Protein AF-A0A484RUU7-F1 (afdb_monomer_lite)

Sequence (89 aa):
MLLGAEVDPARRLNPEQMAAWKRLGARFVALRAVGQHARSDSDLIDIDGKMIAWLERNGVDVVAVRPDKIVMAASGNLSVPALASGVAP

Organism: NCBI:txid1297885

Radius of gyration: 17.22 Å; chains: 1; bounding box: 34×58×31 Å

Structure (mmCIF, N/CA/C/O backbone):
data_AF-A0A484RUU7-F1
#
_entry.id   AF-A0A484RUU7-F1
#
loop_
_atom_site.group_PDB
_atom_site.id
_atom_site.type_symbol
_atom_site.label_atom_id
_atom_site.label_alt_id
_atom_site.label_comp_id
_atom_site.label_asym_id
_atom_site.label_entity_id
_atom_site.label_seq_id
_atom_site.pdbx_PDB_ins_code
_atom_site.Cartn_x
_atom_site.Cartn_y
_atom_site.Cartn_z
_atom_site.occupancy
_atom_site.B_iso_or_equiv
_atom_site.auth_seq_id
_atom_site.auth_comp_id
_atom_site.auth_asym_id
_atom_site.auth_atom_id
_atom_site.pdbx_PDB_model_num
ATOM 1 N N . MET A 1 1 ? 8.690 -4.865 1.730 1.00 87.62 1 MET A N 1
ATOM 2 C CA . MET A 1 1 ? 7.751 -4.147 0.841 1.00 87.62 1 MET A CA 1
ATOM 3 C C . MET A 1 1 ? 7.506 -2.752 1.389 1.00 87.62 1 MET A C 1
ATOM 5 O O . MET A 1 1 ? 7.682 -2.561 2.585 1.00 87.62 1 MET A O 1
ATOM 9 N N . LEU A 1 2 ? 7.112 -1.809 0.538 1.00 90.56 2 LEU A N 1
ATOM 10 C CA . LEU A 1 2 ? 6.611 -0.494 0.932 1.00 90.56 2 LEU A CA 1
ATOM 11 C C . LEU A 1 2 ? 5.101 -0.449 0.705 1.00 90.56 2 LEU A C 1
ATOM 13 O O . LEU A 1 2 ? 4.644 -0.831 -0.374 1.00 90.56 2 LEU A O 1
ATOM 17 N N . LEU A 1 3 ? 4.361 0.011 1.711 1.00 92.94 3 LEU A N 1
ATOM 18 C CA . LEU A 1 3 ? 2.921 0.246 1.656 1.00 92.94 3 LEU A CA 1
ATOM 19 C C . LEU A 1 3 ? 2.658 1.748 1.707 1.00 92.94 3 LEU A C 1
ATOM 21 O O . LEU A 1 3 ? 3.240 2.417 2.557 1.00 92.94 3 LEU A O 1
ATOM 25 N N . GLY A 1 4 ? 1.797 2.264 0.832 1.00 92.88 4 GLY A N 1
ATOM 26 C CA . GLY A 1 4 ? 1.424 3.680 0.797 1.00 92.88 4 GLY A CA 1
ATOM 27 C C . GLY A 1 4 ? -0.068 3.878 1.028 1.00 92.88 4 GLY A C 1
ATOM 28 O O . GLY A 1 4 ? -0.865 3.233 0.357 1.00 92.88 4 GLY A O 1
ATOM 29 N N . ALA A 1 5 ? -0.460 4.757 1.949 1.00 94.00 5 ALA A N 1
ATOM 30 C CA . ALA A 1 5 ? -1.864 5.118 2.160 1.00 94.00 5 ALA A CA 1
ATOM 31 C C . ALA A 1 5 ? -2.349 6.009 1.013 1.00 94.00 5 ALA A C 1
ATOM 33 O O . ALA A 1 5 ? -1.913 7.150 0.885 1.00 94.00 5 ALA A O 1
ATOM 34 N N . GLU A 1 6 ? -3.209 5.475 0.143 1.00 93.19 6 GLU A N 1
ATOM 35 C CA . GLU A 1 6 ? -3.767 6.167 -1.027 1.00 93.19 6 GLU A CA 1
ATOM 36 C C . GLU A 1 6 ? -2.737 6.726 -2.034 1.00 93.19 6 GLU A C 1
ATOM 38 O O . GLU A 1 6 ? -3.093 7.333 -3.052 1.00 93.19 6 GLU A O 1
ATOM 43 N N . VAL A 1 7 ? -1.454 6.439 -1.832 1.00 91.25 7 VAL A N 1
ATOM 44 C CA . VAL A 1 7 ? -0.330 6.903 -2.641 1.00 91.25 7 VAL A CA 1
ATOM 45 C C . VAL A 1 7 ? 0.486 5.713 -3.130 1.00 91.25 7 VAL A C 1
ATOM 47 O O . VAL A 1 7 ? 0.656 4.726 -2.422 1.00 91.25 7 VAL A O 1
ATOM 50 N N . ASP A 1 8 ? 1.005 5.812 -4.353 1.00 92.50 8 ASP A N 1
ATOM 51 C CA . ASP A 1 8 ? 2.027 4.885 -4.839 1.00 92.50 8 ASP A CA 1
ATOM 52 C C . ASP A 1 8 ? 3.363 5.184 -4.126 1.00 92.50 8 ASP A C 1
ATOM 54 O O . ASP A 1 8 ? 3.922 6.271 -4.337 1.00 92.50 8 ASP A O 1
ATOM 58 N N . PRO A 1 9 ? 3.910 4.251 -3.317 1.00 90.19 9 PRO A N 1
ATOM 59 C CA . PRO A 1 9 ? 5.161 4.463 -2.589 1.00 90.19 9 PRO A CA 1
ATOM 60 C C . PRO A 1 9 ? 6.341 4.824 -3.489 1.00 90.19 9 PRO A C 1
ATOM 62 O O . PRO A 1 9 ? 7.239 5.550 -3.064 1.00 90.19 9 PRO A O 1
ATOM 65 N N . ALA A 1 10 ? 6.345 4.351 -4.740 1.00 89.62 10 ALA A N 1
ATOM 66 C CA . ALA A 1 10 ? 7.413 4.627 -5.692 1.00 89.62 10 ALA A CA 1
ATOM 67 C C . ALA A 1 10 ? 7.580 6.128 -5.965 1.00 89.62 10 ALA A C 1
ATOM 69 O O . ALA A 1 10 ? 8.694 6.587 -6.211 1.00 89.62 10 ALA A O 1
ATOM 70 N N . ARG A 1 11 ? 6.494 6.906 -5.863 1.00 89.56 11 ARG A N 1
ATOM 71 C CA . ARG A 1 11 ? 6.486 8.359 -6.100 1.00 89.56 11 ARG A CA 1
ATOM 72 C C . ARG A 1 11 ? 7.119 9.172 -4.970 1.00 89.56 11 ARG A C 1
ATOM 74 O O . ARG A 1 11 ? 7.312 10.373 -5.131 1.00 89.56 11 ARG A O 1
ATOM 81 N N . ARG A 1 12 ? 7.422 8.546 -3.829 1.00 85.75 12 ARG A N 1
ATOM 82 C CA . ARG A 1 12 ? 8.103 9.183 -2.687 1.00 85.75 12 ARG A CA 1
ATOM 83 C C . ARG A 1 12 ? 9.609 8.962 -2.679 1.00 85.75 12 ARG A C 1
ATOM 85 O O . ARG A 1 12 ? 10.297 9.512 -1.826 1.00 85.75 12 ARG A O 1
ATOM 92 N N . LEU A 1 13 ? 10.116 8.158 -3.608 1.00 84.31 13 LEU A N 1
ATOM 93 C CA . LEU A 1 13 ? 11.519 7.791 -3.664 1.00 84.31 13 LEU A CA 1
ATOM 94 C C . LEU A 1 13 ? 12.235 8.592 -4.742 1.00 84.31 13 LEU A C 1
ATOM 96 O O . LEU A 1 13 ? 11.757 8.719 -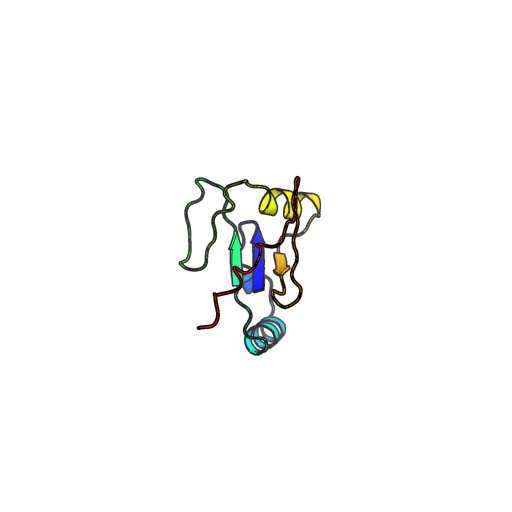5.869 1.00 84.31 13 LEU A O 1
ATOM 100 N N . ASN A 1 14 ? 13.429 9.067 -4.415 1.00 86.56 14 ASN A N 1
ATOM 101 C CA . ASN A 1 14 ? 14.375 9.504 -5.429 1.00 86.56 14 ASN A CA 1
ATOM 102 C C . ASN A 1 14 ? 14.974 8.279 -6.174 1.00 86.56 14 ASN A C 1
ATOM 104 O O . ASN A 1 14 ? 14.803 7.132 -5.736 1.00 86.56 14 ASN A O 1
ATOM 108 N N . PRO A 1 15 ? 15.685 8.481 -7.300 1.00 88.62 15 PRO A N 1
ATOM 109 C CA . PRO A 1 15 ? 16.218 7.376 -8.101 1.00 88.62 15 PRO A CA 1
ATOM 110 C C . PRO A 1 15 ? 17.170 6.435 -7.347 1.00 88.62 15 PRO A C 1
ATOM 112 O O . PRO A 1 15 ? 17.126 5.221 -7.554 1.00 88.62 15 PRO A O 1
ATOM 115 N N . GLU A 1 16 ? 18.003 6.965 -6.451 1.00 77.62 16 GLU A N 1
ATOM 116 C CA . GLU A 1 16 ? 18.950 6.172 -5.661 1.00 77.62 16 GLU A CA 1
ATOM 117 C C . GLU A 1 16 ? 18.220 5.278 -4.649 1.00 77.62 16 GLU A C 1
ATOM 119 O O . GLU A 1 16 ? 18.467 4.072 -4.572 1.00 77.62 16 GLU A O 1
ATOM 124 N N . GLN A 1 17 ? 17.255 5.848 -3.925 1.00 82.38 17 GLN A N 1
ATOM 125 C CA . GLN A 1 17 ? 16.403 5.125 -2.984 1.00 82.38 17 GLN A CA 1
ATOM 126 C C . GLN A 1 17 ? 15.605 4.032 -3.699 1.00 82.38 17 GLN A C 1
ATOM 128 O O . GLN A 1 17 ? 15.537 2.898 -3.224 1.00 82.38 17 GLN A O 1
ATOM 133 N N . MET A 1 18 ? 15.042 4.344 -4.868 1.00 87.50 18 MET A N 1
ATOM 134 C CA . MET A 1 18 ? 14.343 3.376 -5.709 1.00 87.50 18 MET A CA 1
ATOM 135 C C . MET A 1 18 ? 15.258 2.207 -6.095 1.00 87.50 18 MET A C 1
ATOM 137 O O . MET A 1 18 ?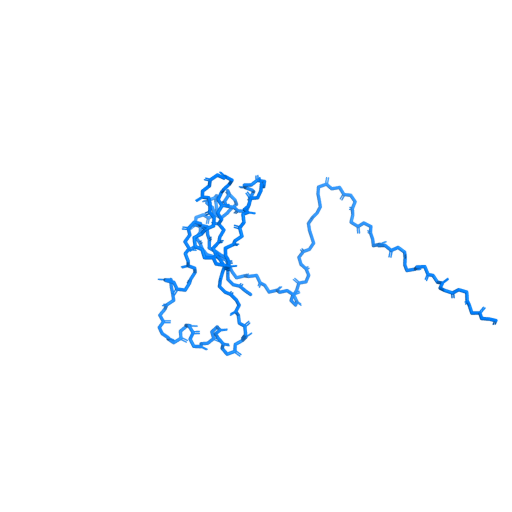 14.871 1.046 -5.953 1.00 87.50 18 MET A O 1
ATOM 141 N N . ALA A 1 19 ? 16.482 2.490 -6.547 1.00 81.75 19 ALA A N 1
ATOM 142 C CA . ALA A 1 19 ? 17.453 1.461 -6.904 1.00 81.75 19 ALA A CA 1
ATOM 143 C C . ALA A 1 19 ? 17.845 0.591 -5.697 1.00 81.75 19 ALA A C 1
ATOM 145 O O . ALA A 1 19 ? 17.941 -0.632 -5.825 1.00 81.75 19 ALA A O 1
ATOM 146 N N . ALA A 1 20 ? 18.028 1.193 -4.519 1.00 79.31 20 ALA A N 1
ATOM 147 C CA . ALA A 1 20 ? 18.312 0.468 -3.284 1.00 79.31 20 ALA A CA 1
ATOM 148 C C . ALA A 1 20 ? 17.161 -0.474 -2.893 1.00 79.31 20 ALA A C 1
ATOM 150 O O . ALA A 1 20 ? 17.395 -1.658 -2.649 1.00 79.31 20 ALA A O 1
ATOM 151 N N . TRP A 1 21 ? 15.915 0.006 -2.914 1.00 83.75 21 TRP A N 1
ATOM 152 C CA . TRP A 1 21 ? 14.738 -0.815 -2.614 1.00 83.75 21 TRP A CA 1
ATOM 153 C C . TRP A 1 21 ? 14.526 -1.939 -3.631 1.00 83.75 21 TRP A C 1
ATOM 155 O O . TRP A 1 21 ? 14.238 -3.071 -3.239 1.00 83.75 21 TRP A O 1
ATOM 165 N N . LYS A 1 22 ? 14.731 -1.670 -4.926 1.00 87.88 22 LYS A N 1
ATOM 166 C CA . LYS A 1 22 ? 14.672 -2.701 -5.973 1.00 87.88 22 LYS A CA 1
ATOM 167 C C . LYS A 1 22 ? 15.727 -3.789 -5.773 1.00 87.88 22 LYS A C 1
ATOM 169 O O . LYS A 1 22 ? 15.411 -4.962 -5.941 1.00 87.88 22 LYS A O 1
ATOM 174 N N . ARG A 1 23 ? 16.947 -3.432 -5.356 1.00 84.62 23 ARG A N 1
ATOM 175 C CA . ARG A 1 23 ? 18.023 -4.399 -5.061 1.00 84.62 23 ARG A CA 1
ATOM 176 C C . ARG A 1 23 ? 17.665 -5.347 -3.915 1.00 84.62 23 ARG A C 1
ATOM 178 O O . ARG A 1 23 ? 18.082 -6.497 -3.925 1.00 84.62 23 ARG A O 1
ATOM 185 N N . LEU A 1 24 ? 16.870 -4.872 -2.956 1.00 84.06 24 LEU A N 1
ATOM 186 C CA . LEU A 1 24 ? 16.327 -5.680 -1.860 1.00 84.06 24 LEU A CA 1
ATOM 187 C C . LEU A 1 24 ? 15.103 -6.520 -2.275 1.00 84.06 24 LEU A C 1
ATOM 189 O O . LEU A 1 24 ? 14.495 -7.164 -1.423 1.00 84.06 24 LEU A O 1
ATOM 193 N N . GLY A 1 25 ? 14.693 -6.486 -3.548 1.00 86.19 25 GLY A N 1
ATOM 194 C CA . GLY A 1 25 ? 13.496 -7.179 -4.027 1.00 86.19 25 GLY A CA 1
ATOM 195 C C . GLY A 1 25 ? 12.196 -6.603 -3.459 1.00 86.19 25 GLY A C 1
ATOM 196 O O . GLY A 1 25 ? 11.205 -7.321 -3.311 1.00 86.19 25 GLY A O 1
ATOM 197 N N . ALA A 1 26 ? 12.183 -5.320 -3.083 1.00 87.00 26 ALA A N 1
ATOM 198 C CA . ALA A 1 26 ? 11.006 -4.711 -2.486 1.00 87.00 26 ALA A CA 1
ATOM 199 C C . ALA A 1 26 ? 9.852 -4.593 -3.490 1.00 87.00 26 ALA A C 1
ATOM 201 O O . ALA A 1 26 ? 10.022 -4.165 -4.629 1.00 87.00 26 ALA A O 1
ATOM 202 N N . ARG A 1 27 ? 8.650 -4.923 -3.015 1.00 90.62 27 ARG A N 1
ATOM 203 C CA . ARG A 1 27 ? 7.386 -4.580 -3.675 1.00 90.62 27 ARG A CA 1
ATOM 204 C C . ARG A 1 27 ? 6.916 -3.203 -3.212 1.00 90.62 27 ARG A C 1
ATOM 206 O O . ARG A 1 27 ? 7.121 -2.872 -2.042 1.00 90.62 27 ARG A O 1
ATOM 213 N N . PHE A 1 28 ? 6.266 -2.462 -4.101 1.00 91.38 28 PHE A N 1
ATOM 214 C CA . PHE A 1 28 ? 5.659 -1.154 -3.846 1.00 91.38 28 PHE A CA 1
ATOM 215 C C . PHE 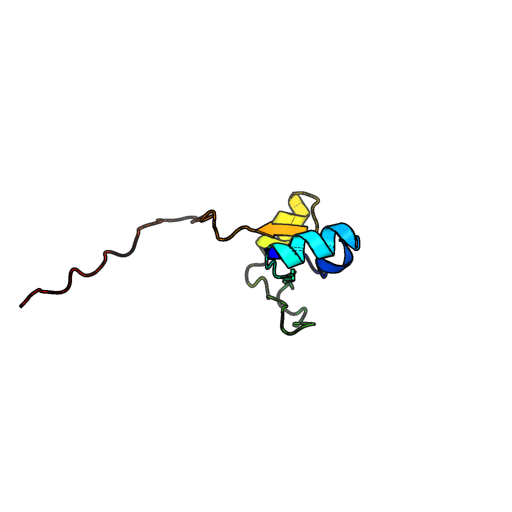A 1 28 ? 4.155 -1.305 -4.047 1.00 91.38 28 PHE A C 1
ATOM 217 O O . PHE A 1 28 ? 3.725 -1.711 -5.121 1.00 91.38 28 PHE A O 1
ATOM 224 N N . VAL A 1 29 ? 3.380 -1.072 -2.995 1.00 94.00 29 VAL A N 1
ATOM 225 C CA . VAL A 1 29 ? 1.950 -1.387 -2.955 1.00 94.00 29 VAL A CA 1
ATOM 226 C C . VAL A 1 29 ? 1.202 -0.177 -2.417 1.00 94.00 29 VAL A C 1
ATOM 228 O O . VAL A 1 29 ? 1.532 0.323 -1.341 1.00 94.00 29 VAL A O 1
ATOM 231 N N . ALA A 1 30 ? 0.193 0.289 -3.148 1.00 95.88 30 ALA A N 1
ATOM 232 C CA . ALA A 1 30 ? -0.730 1.287 -2.631 1.00 95.88 30 ALA A CA 1
ATOM 233 C C . ALA A 1 30 ? -1.889 0.591 -1.907 1.00 95.88 30 ALA A C 1
ATOM 235 O O . ALA A 1 30 ? -2.485 -0.354 -2.424 1.00 95.88 30 ALA A O 1
ATOM 236 N N . LEU A 1 31 ? -2.198 1.074 -0.709 1.00 94.88 31 LEU A N 1
ATOM 237 C CA . LEU A 1 31 ? -3.403 0.737 0.030 1.00 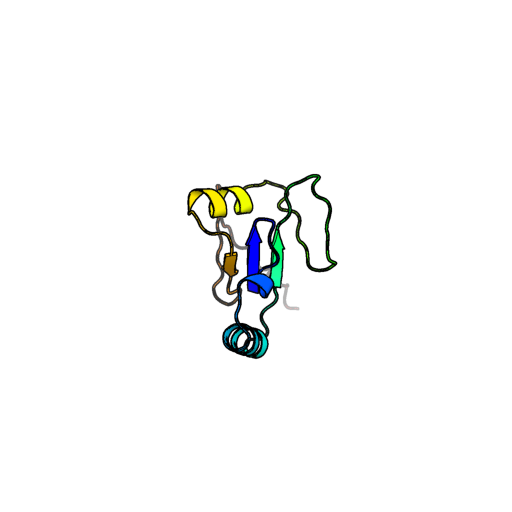94.88 31 LEU A CA 1
ATOM 238 C C . LEU A 1 31 ? -4.535 1.647 -0.433 1.00 94.88 31 LEU A C 1
ATOM 240 O O . LEU A 1 31 ? -4.355 2.862 -0.553 1.00 94.88 31 LEU A O 1
ATOM 244 N N . ARG A 1 32 ? -5.695 1.044 -0.669 1.00 95.44 32 ARG A N 1
ATOM 245 C CA . ARG A 1 32 ? -6.925 1.722 -1.072 1.00 95.44 32 ARG A CA 1
ATOM 246 C C . ARG A 1 32 ? -8.015 1.464 -0.051 1.00 95.44 32 ARG A C 1
ATOM 248 O O . ARG A 1 32 ? -8.202 0.323 0.370 1.00 95.44 32 ARG A O 1
ATOM 255 N N . ALA A 1 33 ? -8.757 2.496 0.320 1.00 93.06 33 ALA A N 1
ATOM 256 C CA . ALA A 1 33 ? -9.949 2.333 1.131 1.00 93.06 33 ALA A CA 1
ATOM 257 C C . ALA A 1 33 ? -11.024 1.552 0.358 1.00 93.06 33 ALA A C 1
ATOM 259 O O . ALA A 1 33 ? -11.062 1.531 -0.879 1.00 93.06 33 ALA A O 1
ATOM 260 N N . VAL A 1 34 ? -11.934 0.920 1.096 1.00 90.38 34 VAL A N 1
ATOM 261 C CA . VAL A 1 34 ? -13.092 0.243 0.506 1.00 90.38 34 VAL A CA 1
ATOM 262 C C . VAL A 1 34 ? -13.870 1.223 -0.381 1.00 90.38 34 VAL A C 1
ATOM 264 O O . VAL A 1 34 ? -14.184 2.339 0.025 1.00 90.38 34 VAL A O 1
ATOM 267 N N . GLY A 1 35 ? -14.152 0.813 -1.620 1.00 86.50 35 GLY A N 1
ATOM 268 C CA . GLY A 1 35 ? -14.869 1.623 -2.613 1.00 86.50 35 GLY A CA 1
ATOM 269 C C . GLY A 1 35 ? -13.995 2.525 -3.498 1.00 86.50 35 GLY A C 1
ATOM 270 O O . GLY A 1 35 ? -14.475 2.980 -4.535 1.00 86.50 35 GLY A O 1
ATOM 271 N N . GLN A 1 36 ? -12.708 2.730 -3.181 1.00 84.62 36 GLN A N 1
ATOM 272 C CA . GLN A 1 36 ? -11.788 3.543 -4.007 1.00 84.62 36 GLN A CA 1
ATOM 273 C C . GLN A 1 36 ? -11.353 2.862 -5.320 1.00 84.62 36 GLN A C 1
ATOM 275 O O . GLN A 1 36 ? -10.781 3.535 -6.176 1.00 84.62 36 GLN A O 1
ATOM 280 N N . HIS A 1 37 ? -11.671 1.571 -5.494 1.00 86.12 37 HIS A N 1
ATOM 281 C CA . HIS A 1 37 ? -11.214 0.685 -6.576 1.00 86.12 37 HIS A CA 1
ATOM 282 C C . HIS A 1 37 ? -9.675 0.578 -6.680 1.00 86.12 37 HIS A C 1
ATOM 284 O O . HIS A 1 37 ? -8.922 1.488 -6.335 1.00 86.12 37 HIS A O 1
ATOM 290 N N . ALA A 1 38 ? -9.182 -0.569 -7.152 1.00 88.44 38 ALA A N 1
ATOM 291 C CA . ALA A 1 38 ? -7.761 -0.724 -7.455 1.00 88.44 38 ALA A CA 1
ATOM 292 C C . ALA A 1 38 ? -7.391 0.136 -8.675 1.00 88.44 38 ALA A C 1
ATOM 294 O O . ALA A 1 38 ? -8.129 0.170 -9.660 1.00 88.44 38 ALA A O 1
ATOM 295 N N . ARG A 1 39 ? -6.251 0.834 -8.612 1.00 90.88 39 ARG A N 1
ATOM 296 C CA . ARG A 1 39 ? -5.726 1.663 -9.716 1.00 90.88 39 ARG A CA 1
ATOM 297 C C . ARG A 1 39 ? -4.546 1.003 -10.436 1.00 90.88 39 ARG A C 1
ATOM 299 O O . ARG A 1 39 ? -4.101 1.501 -11.465 1.00 90.88 39 ARG A O 1
ATOM 306 N N . SER A 1 40 ? -4.033 -0.085 -9.874 1.00 90.31 40 SER A N 1
ATOM 307 C CA . SER A 1 40 ? -2.941 -0.910 -10.385 1.00 90.31 40 SER A CA 1
ATOM 308 C C . SER A 1 40 ? -3.151 -2.347 -9.915 1.00 90.31 40 SER A C 1
ATOM 310 O O . SER A 1 40 ? -3.735 -2.569 -8.853 1.00 90.31 40 SER A O 1
ATOM 312 N N . ASP A 1 41 ? -2.601 -3.312 -10.646 1.00 89.50 41 ASP A N 1
ATOM 313 C CA . ASP A 1 41 ? -2.623 -4.739 -10.290 1.00 89.50 41 ASP A CA 1
ATOM 314 C C . ASP A 1 41 ? -1.896 -5.036 -8.967 1.00 89.50 41 ASP A C 1
ATOM 316 O O . ASP A 1 41 ? -2.070 -6.090 -8.359 1.00 89.50 41 ASP A O 1
ATOM 320 N N . SER A 1 42 ? -1.050 -4.107 -8.521 1.00 88.62 42 SER A N 1
ATOM 321 C CA . SER A 1 42 ? -0.316 -4.187 -7.259 1.00 88.62 42 SER A CA 1
ATOM 322 C C . SER A 1 42 ? -1.058 -3.586 -6.066 1.00 88.62 42 SER A C 1
ATOM 324 O O . SER A 1 42 ? -0.533 -3.654 -4.956 1.00 88.62 42 SER A O 1
ATOM 326 N N . ASP A 1 43 ? -2.202 -2.931 -6.279 1.00 93.00 43 ASP A N 1
ATOM 327 C CA . ASP A 1 43 ? -2.946 -2.272 -5.207 1.00 93.00 43 ASP A CA 1
ATOM 328 C C . ASP A 1 43 ? -3.594 -3.307 -4.277 1.00 93.00 43 ASP A C 1
ATOM 330 O O . ASP A 1 43 ? -4.055 -4.365 -4.705 1.00 93.00 43 ASP A O 1
ATOM 334 N N . LEU A 1 44 ? -3.667 -2.974 -2.989 1.00 93.56 44 LEU A N 1
ATOM 335 C CA . LEU A 1 44 ? -4.397 -3.753 -1.993 1.00 93.56 44 LEU A CA 1
ATOM 336 C C . LEU A 1 44 ? -5.531 -2.917 -1.408 1.00 93.56 44 LEU A C 1
ATOM 338 O O . LEU A 1 44 ? -5.351 -1.741 -1.098 1.00 93.56 44 LEU A O 1
ATOM 342 N N . ILE A 1 45 ? -6.692 -3.541 -1.216 1.00 93.88 45 ILE A N 1
ATOM 343 C CA . ILE A 1 45 ? -7.813 -2.908 -0.522 1.00 93.88 45 ILE A CA 1
ATOM 344 C C . ILE A 1 45 ? -7.650 -3.136 0.985 1.00 93.88 45 ILE A C 1
ATOM 346 O O . ILE A 1 45 ? -7.609 -4.279 1.441 1.00 93.88 45 ILE A O 1
ATOM 350 N N . ASP A 1 46 ? -7.571 -2.057 1.760 1.00 92.88 46 ASP A N 1
ATOM 351 C CA . ASP A 1 46 ? -7.621 -2.096 3.223 1.00 92.88 46 ASP A CA 1
ATOM 352 C C . ASP A 1 46 ? -9.081 -2.265 3.665 1.00 92.88 46 ASP A C 1
ATOM 354 O O . ASP A 1 46 ? -9.795 -1.290 3.897 1.00 92.88 46 ASP A O 1
ATOM 358 N N . ILE A 1 47 ? -9.533 -3.522 3.716 1.00 91.12 47 ILE A N 1
ATOM 359 C CA . ILE A 1 47 ? -10.933 -3.905 3.974 1.00 91.12 47 ILE A CA 1
ATOM 360 C C . ILE A 1 47 ? -11.453 -3.314 5.292 1.00 91.12 47 ILE A C 1
ATOM 362 O O . ILE A 1 47 ? -12.576 -2.818 5.342 1.00 91.12 47 ILE A O 1
ATOM 366 N N . ASP A 1 48 ? -10.629 -3.331 6.340 1.00 91.94 48 ASP A N 1
ATOM 367 C CA . ASP A 1 48 ? -10.993 -2.819 7.665 1.00 91.94 48 ASP A CA 1
ATOM 368 C C . ASP A 1 48 ? -10.719 -1.311 7.823 1.00 91.94 48 ASP A C 1
ATOM 370 O O . ASP A 1 48 ? -11.070 -0.726 8.850 1.00 91.94 48 ASP A O 1
ATOM 374 N N . GLY A 1 49 ? -10.014 -0.689 6.871 1.00 92.50 49 GLY A N 1
ATOM 375 C CA . GLY A 1 49 ? -9.551 0.704 6.944 1.00 92.50 49 GLY A CA 1
ATOM 376 C C . GLY A 1 49 ? -8.543 0.988 8.069 1.00 92.50 49 GLY A C 1
ATOM 377 O O . GLY A 1 49 ? -8.203 2.144 8.335 1.00 92.50 49 GLY A O 1
ATOM 378 N N . LYS A 1 50 ? -8.073 -0.044 8.780 1.00 93.44 50 LYS A N 1
ATOM 379 C CA . LYS A 1 50 ? -7.249 0.110 9.988 1.00 93.44 50 LYS A CA 1
ATOM 380 C C . LYS A 1 50 ? -5.829 0.547 9.672 1.00 93.44 50 LYS A C 1
ATOM 382 O O . LYS A 1 50 ? -5.247 1.278 10.474 1.00 93.44 50 LYS A O 1
ATOM 387 N N . MET A 1 51 ? -5.263 0.087 8.557 1.00 91.25 51 MET A N 1
ATOM 388 C CA . MET A 1 51 ? -3.883 0.393 8.190 1.00 91.25 51 MET A CA 1
ATOM 389 C C . MET A 1 51 ? -3.771 1.831 7.693 1.00 91.25 51 MET A C 1
ATOM 391 O O . MET A 1 51 ? -2.904 2.565 8.165 1.00 91.25 51 MET A O 1
ATOM 395 N N . ILE A 1 52 ? -4.683 2.255 6.815 1.00 93.75 52 ILE A N 1
ATOM 396 C CA . ILE A 1 52 ? -4.761 3.643 6.345 1.00 93.75 52 ILE A CA 1
ATOM 397 C C . ILE A 1 52 ? -4.960 4.579 7.542 1.00 93.75 52 ILE A C 1
ATOM 399 O O . ILE A 1 52 ? -4.152 5.483 7.751 1.00 93.75 52 ILE A O 1
ATOM 403 N N . ALA A 1 53 ? -5.929 4.286 8.415 1.00 94.19 53 ALA A N 1
ATOM 404 C CA . ALA A 1 53 ? -6.155 5.096 9.608 1.00 94.19 53 ALA A CA 1
ATOM 405 C C . ALA A 1 53 ? -4.947 5.097 10.568 1.00 94.19 53 ALA A C 1
ATOM 407 O O . ALA A 1 53 ? -4.705 6.082 11.263 1.00 94.19 53 ALA A O 1
ATOM 408 N N . TRP A 1 54 ? -4.188 3.998 10.667 1.00 93.94 54 TRP A N 1
ATOM 409 C CA . TRP A 1 54 ? -2.973 3.952 11.487 1.00 93.94 54 TRP A CA 1
ATOM 410 C C . TRP A 1 54 ? -1.863 4.836 10.914 1.00 93.94 54 TRP A C 1
ATOM 412 O O . TRP A 1 54 ? -1.236 5.569 11.677 1.00 93.94 54 TRP A O 1
ATOM 422 N N . LEU A 1 55 ? -1.648 4.807 9.599 1.00 91.12 55 LEU A N 1
ATOM 423 C CA . LEU A 1 55 ? -0.672 5.653 8.909 1.00 91.12 55 LEU A CA 1
ATOM 424 C C . LEU A 1 55 ? -0.995 7.141 9.113 1.00 91.12 55 LEU A C 1
ATOM 426 O O . LEU A 1 55 ? -0.147 7.896 9.591 1.00 91.12 55 LEU A O 1
ATOM 430 N N . GLU A 1 56 ? -2.255 7.523 8.890 1.00 92.31 56 GLU A N 1
ATOM 431 C CA . GLU A 1 56 ? -2.751 8.887 9.109 1.00 92.31 56 GLU A CA 1
ATOM 432 C C . GLU A 1 56 ? -2.549 9.356 10.553 1.00 92.31 56 GLU A C 1
ATOM 434 O O . GLU A 1 56 ? -1.995 10.432 10.782 1.00 92.31 56 GLU A O 1
ATOM 439 N N . ARG A 1 57 ? -2.926 8.534 11.546 1.00 94.56 57 ARG A N 1
ATOM 440 C CA . ARG A 1 57 ? -2.732 8.865 12.972 1.00 94.56 57 ARG A CA 1
ATOM 441 C C . ARG A 1 57 ? -1.266 9.079 13.349 1.00 94.56 57 ARG A C 1
ATOM 443 O O . ARG A 1 57 ? -0.997 9.804 14.300 1.00 94.56 57 ARG A O 1
ATOM 450 N N . ASN A 1 58 ? -0.335 8.443 12.640 1.00 91.31 58 ASN A N 1
ATOM 451 C CA . ASN A 1 58 ? 1.102 8.595 12.868 1.00 91.31 58 ASN A CA 1
ATOM 452 C C . ASN A 1 58 ? 1.743 9.657 11.957 1.00 91.31 58 ASN A C 1
ATOM 454 O O . ASN A 1 58 ? 2.959 9.828 12.001 1.00 91.31 58 ASN A O 1
ATOM 458 N N . GLY A 1 59 ? 0.957 10.374 11.144 1.00 89.31 59 GLY A N 1
ATOM 459 C CA . GLY A 1 59 ? 1.461 11.423 10.255 1.00 89.31 59 GLY A CA 1
ATOM 460 C C . GLY A 1 59 ? 2.394 10.907 9.156 1.00 89.31 59 GLY A C 1
ATOM 461 O O . GLY A 1 59 ? 3.250 11.653 8.684 1.00 89.31 59 GLY A O 1
ATOM 462 N N . VAL A 1 60 ? 2.262 9.635 8.768 1.00 90.12 60 VAL A N 1
ATOM 463 C CA . VAL A 1 60 ? 3.089 8.988 7.740 1.00 90.12 60 VAL A CA 1
ATOM 464 C C . VAL A 1 60 ? 2.220 8.545 6.567 1.00 90.12 60 VAL A C 1
ATOM 466 O O . VAL A 1 60 ? 1.094 8.101 6.755 1.00 90.12 60 VAL A O 1
ATOM 469 N N . ASP A 1 61 ? 2.739 8.638 5.346 1.00 90.00 61 ASP A N 1
ATOM 470 C CA . ASP A 1 61 ? 2.028 8.231 4.128 1.00 90.00 61 ASP A CA 1
ATOM 471 C C . ASP A 1 61 ? 2.565 6.926 3.523 1.00 90.00 61 ASP A 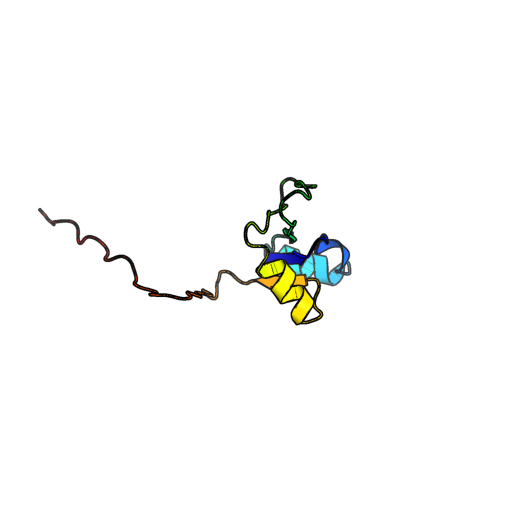C 1
ATOM 473 O O . ASP A 1 61 ? 1.842 6.244 2.798 1.00 90.00 61 ASP A O 1
ATOM 477 N N . VAL A 1 62 ? 3.806 6.545 3.845 1.00 92.31 62 VAL A N 1
ATOM 478 C CA . VAL A 1 62 ? 4.447 5.296 3.416 1.00 92.31 62 VAL A CA 1
ATOM 479 C C . VAL A 1 62 ? 5.116 4.595 4.598 1.00 92.31 62 VAL A C 1
ATOM 481 O O . VAL A 1 62 ? 5.836 5.215 5.378 1.00 92.31 62 VAL A O 1
ATOM 484 N N . VAL A 1 63 ? 4.946 3.275 4.695 1.00 90.31 63 VAL A N 1
ATOM 485 C CA . VAL A 1 63 ? 5.626 2.424 5.682 1.00 90.31 63 VAL A CA 1
ATOM 486 C C . VAL A 1 63 ? 6.351 1.261 5.013 1.00 90.31 63 VAL A C 1
ATOM 488 O O . VAL A 1 63 ? 5.856 0.645 4.067 1.00 90.31 63 VAL A O 1
ATOM 491 N N . ALA A 1 64 ? 7.537 0.930 5.521 1.00 89.25 64 ALA A N 1
ATOM 492 C CA . ALA A 1 64 ? 8.267 -0.264 5.119 1.00 89.25 64 ALA A CA 1
ATOM 493 C C . ALA A 1 64 ? 7.881 -1.461 6.000 1.00 89.25 64 ALA A C 1
ATOM 495 O O . ALA A 1 64 ? 8.082 -1.443 7.211 1.00 89.25 64 ALA A O 1
ATOM 496 N N . VAL A 1 65 ? 7.388 -2.533 5.379 1.00 84.81 65 VAL A N 1
ATOM 497 C CA . VAL A 1 65 ? 7.068 -3.807 6.037 1.00 84.81 65 VAL A CA 1
ATOM 498 C C . VAL A 1 65 ? 8.074 -4.867 5.591 1.00 84.81 65 VAL A C 1
ATOM 500 O O . VAL A 1 65 ? 8.172 -5.180 4.399 1.00 84.81 65 VAL A O 1
ATOM 503 N N . ARG A 1 66 ? 8.842 -5.425 6.532 1.00 74.69 66 ARG A N 1
ATOM 504 C CA . ARG A 1 66 ? 9.779 -6.532 6.279 1.00 74.69 66 ARG A CA 1
ATOM 505 C C . ARG A 1 66 ? 9.150 -7.866 6.702 1.00 74.69 66 ARG A C 1
ATOM 507 O O . ARG A 1 66 ? 8.955 -8.049 7.898 1.00 74.69 66 ARG A O 1
ATOM 514 N N . PRO A 1 67 ? 8.850 -8.791 5.770 1.00 64.19 67 PRO A N 1
ATOM 515 C CA . PRO A 1 67 ? 8.231 -10.083 6.100 1.00 64.19 67 PRO A CA 1
ATOM 516 C C . PRO A 1 67 ? 9.145 -10.997 6.934 1.00 64.19 67 PRO A C 1
ATOM 518 O O . PRO A 1 67 ? 8.680 -11.859 7.667 1.00 64.19 67 PRO A O 1
ATOM 521 N N . ASP A 1 68 ? 10.449 -10.768 6.862 1.00 61.59 68 ASP A N 1
ATOM 522 C CA . ASP A 1 68 ? 11.516 -11.458 7.585 1.00 61.59 68 ASP A CA 1
ATOM 523 C C . ASP A 1 68 ? 11.627 -11.049 9.071 1.00 61.59 68 ASP A C 1
ATOM 525 O O . ASP A 1 68 ? 12.431 -11.606 9.817 1.00 61.59 68 ASP A O 1
ATOM 529 N N . LYS A 1 69 ? 10.766 -10.135 9.539 1.00 49.84 69 LYS A N 1
ATOM 530 C CA . LYS A 1 69 ? 10.369 -10.045 10.947 1.00 49.84 69 LYS A CA 1
ATOM 531 C C . LYS A 1 69 ? 8.865 -10.279 11.007 1.00 49.84 69 LYS A C 1
ATOM 533 O O . LYS A 1 69 ? 8.095 -9.421 10.592 1.00 49.84 69 LYS A O 1
ATOM 538 N N . ILE A 1 70 ? 8.450 -11.445 11.492 1.00 48.84 70 ILE A N 1
ATOM 539 C CA . ILE A 1 70 ? 7.032 -11.767 11.658 1.00 48.84 70 ILE A CA 1
ATOM 540 C C . ILE A 1 70 ? 6.415 -10.726 12.607 1.00 48.84 70 ILE A C 1
ATOM 542 O O . ILE A 1 70 ? 6.712 -10.717 13.799 1.00 48.84 70 ILE A O 1
ATOM 546 N N . VAL A 1 71 ? 5.561 -9.846 12.084 1.00 51.56 71 VAL A N 1
ATOM 547 C CA . VAL A 1 71 ? 4.731 -8.952 12.899 1.00 51.56 71 VAL A CA 1
ATOM 548 C C . VAL A 1 71 ? 3.372 -9.627 13.044 1.00 51.56 71 VAL A C 1
ATOM 550 O O . VAL A 1 71 ? 2.541 -9.550 12.143 1.00 51.56 71 VAL A O 1
ATOM 553 N N . MET A 1 72 ? 3.168 -10.341 14.154 1.00 46.12 72 MET A N 1
ATOM 554 C CA . MET A 1 72 ? 1.857 -10.876 14.527 1.00 46.12 72 MET A CA 1
ATOM 555 C C . MET A 1 72 ? 1.186 -9.925 15.514 1.00 46.12 72 MET A C 1
ATOM 557 O O . MET A 1 72 ? 1.770 -9.579 16.539 1.00 46.12 72 MET A O 1
ATOM 561 N N . ALA A 1 73 ? -0.044 -9.522 15.217 1.00 45.84 73 ALA A N 1
ATOM 562 C CA . ALA A 1 73 ? -0.901 -8.788 16.136 1.00 45.84 73 ALA A CA 1
ATOM 563 C C . ALA A 1 73 ? -2.287 -9.439 16.127 1.00 45.84 73 ALA A C 1
ATOM 565 O O . ALA A 1 73 ? -2.865 -9.642 15.062 1.00 45.84 73 ALA A O 1
ATOM 566 N N . ALA A 1 74 ? -2.816 -9.758 17.308 1.00 48.56 74 ALA A N 1
ATOM 567 C CA . ALA A 1 74 ? -4.192 -10.204 17.488 1.00 48.56 74 ALA A CA 1
ATOM 568 C C . ALA A 1 74 ? -4.832 -9.410 18.628 1.00 48.56 74 ALA A C 1
ATOM 570 O O . ALA A 1 74 ? -4.196 -9.153 19.647 1.00 48.56 74 ALA A O 1
ATOM 571 N N . SER A 1 75 ? -6.111 -9.068 18.482 1.00 48.06 75 SER A N 1
ATOM 572 C CA . SER A 1 75 ? -6.963 -8.593 19.582 1.00 48.06 75 SER A CA 1
ATOM 573 C C . SER A 1 75 ? -7.560 -9.756 20.401 1.00 48.06 75 SER A C 1
ATOM 575 O O . SER A 1 75 ? -8.507 -9.554 21.154 1.00 48.06 75 SER A O 1
ATOM 577 N N . GLY A 1 76 ? -7.032 -10.975 20.212 1.00 60.09 76 GLY A N 1
ATOM 578 C CA . GLY A 1 76 ? -7.458 -12.262 20.779 1.00 60.09 76 GLY A CA 1
ATOM 579 C C . GLY A 1 76 ? -6.277 -13.252 20.840 1.00 60.09 76 GLY A C 1
ATOM 580 O O . GLY A 1 76 ? -5.130 -12.813 20.901 1.00 60.09 76 GLY A O 1
ATOM 581 N N . ASN A 1 77 ? -6.511 -14.576 20.839 1.00 41.28 77 ASN A N 1
ATOM 582 C CA . ASN A 1 77 ? -5.415 -15.553 20.977 1.00 41.28 77 ASN A CA 1
ATOM 583 C C . ASN A 1 77 ? -4.520 -15.631 19.716 1.00 41.28 77 ASN A C 1
ATOM 585 O O . ASN A 1 77 ? -4.999 -15.527 18.589 1.00 41.28 77 ASN A O 1
ATOM 589 N N . LEU A 1 78 ? -3.211 -15.803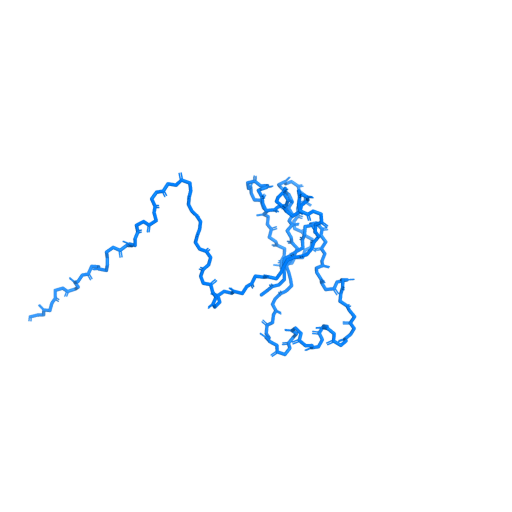 19.935 1.00 47.66 78 LEU A N 1
ATOM 590 C CA . LEU A 1 78 ? -2.168 -16.016 18.918 1.00 47.66 78 LEU A CA 1
ATOM 591 C C . LEU A 1 78 ? -1.731 -17.491 18.890 1.00 47.66 78 LEU A C 1
ATOM 593 O O . LEU A 1 78 ? -0.544 -17.798 18.773 1.00 47.66 78 LEU A O 1
ATOM 597 N N . SER A 1 79 ? -2.665 -18.421 19.097 1.00 49.81 79 SER A N 1
ATOM 598 C CA . SER A 1 79 ? -2.319 -19.838 19.190 1.00 49.81 79 SER A CA 1
ATOM 599 C C . SER A 1 79 ? -1.750 -20.348 17.865 1.00 49.81 79 SER A C 1
ATOM 601 O O . SER A 1 79 ? -2.372 -20.230 16.811 1.00 49.81 79 SER A O 1
ATOM 603 N N . VAL A 1 80 ? -0.558 -20.941 17.932 1.00 41.22 80 VAL A N 1
ATOM 604 C CA . VAL A 1 80 ? 0.072 -21.624 16.799 1.00 41.22 80 VAL A CA 1
ATOM 605 C C . VAL A 1 80 ? -0.751 -22.878 16.474 1.00 41.22 80 VAL A C 1
ATOM 607 O O . VAL A 1 80 ? -1.085 -23.620 17.404 1.00 41.22 80 VAL A O 1
ATOM 610 N N . PRO A 1 81 ? -1.085 -23.152 15.197 1.00 47.22 81 PRO A N 1
ATOM 611 C CA . PRO A 1 81 ? -1.712 -24.412 14.818 1.00 47.22 81 PRO A CA 1
ATOM 612 C C . PRO A 1 81 ? -0.842 -25.583 15.281 1.00 47.22 81 PRO A C 1
ATOM 614 O O . PRO A 1 81 ? 0.351 -25.625 14.975 1.00 47.22 81 PRO A O 1
ATOM 617 N N . ALA A 1 82 ? -1.425 -26.533 16.015 1.00 52.00 82 ALA A N 1
ATOM 618 C CA . ALA A 1 82 ? -0.736 -27.781 16.301 1.00 52.00 82 ALA A CA 1
ATOM 619 C C . ALA A 1 82 ? -0.423 -28.457 14.962 1.00 52.00 82 ALA A C 1
ATOM 621 O O . ALA A 1 82 ? -1.332 -28.763 14.187 1.00 52.00 82 ALA A O 1
ATOM 622 N N . LEU A 1 83 ? 0.864 -28.663 14.676 1.00 43.00 83 LEU A N 1
ATOM 623 C CA . LEU A 1 83 ? 1.268 -29.547 13.594 1.00 43.00 83 LEU A CA 1
ATOM 624 C C . LEU A 1 83 ? 0.694 -30.918 13.941 1.00 43.00 83 LEU A C 1
ATOM 626 O O . LEU A 1 83 ? 1.060 -31.497 14.962 1.00 43.00 83 LEU A O 1
ATOM 630 N N . ALA A 1 84 ? -0.250 -31.403 13.137 1.00 51.69 84 ALA A N 1
ATOM 631 C CA . ALA A 1 84 ? -0.704 -32.775 13.253 1.00 51.69 84 ALA A CA 1
ATOM 632 C C . ALA A 1 84 ? 0.528 -33.665 13.062 1.00 51.69 84 ALA A C 1
ATOM 634 O O . ALA A 1 84 ? 1.073 -33.748 11.960 1.00 51.69 84 ALA A O 1
ATOM 635 N N . SER A 1 85 ? 1.006 -34.274 14.148 1.00 52.12 85 SER A N 1
ATOM 636 C CA . SER A 1 85 ? 2.031 -35.306 14.085 1.00 52.12 85 SER A CA 1
ATOM 637 C C . SER A 1 85 ? 1.455 -36.442 13.254 1.00 52.12 85 SER A C 1
ATOM 639 O O . SER A 1 85 ? 0.590 -37.184 13.719 1.00 52.12 85 SER A O 1
ATOM 641 N N . GLY A 1 86 ? 1.878 -36.522 11.994 1.00 47.44 86 GLY A N 1
ATOM 642 C CA . GLY A 1 86 ? 1.571 -37.648 11.133 1.00 47.44 86 GLY A CA 1
ATOM 643 C C . GLY A 1 86 ? 2.001 -38.933 11.830 1.00 47.44 86 GLY A C 1
ATOM 644 O O . GLY A 1 86 ? 3.127 -39.040 12.315 1.00 47.44 86 GLY A O 1
ATOM 645 N N . VAL A 1 87 ? 1.065 -39.872 11.905 1.00 52.44 87 VAL A N 1
ATOM 646 C CA . VAL A 1 87 ? 1.280 -41.256 12.321 1.00 52.44 87 VAL A CA 1
ATOM 647 C C . VAL A 1 87 ? 2.420 -41.828 11.474 1.00 52.44 87 VAL A C 1
ATOM 649 O O . VAL A 1 87 ? 2.304 -41.894 10.250 1.00 52.44 87 VAL A O 1
ATOM 652 N N . ALA A 1 88 ? 3.535 -42.184 12.113 1.00 45.94 88 ALA A N 1
ATOM 653 C CA . ALA A 1 88 ? 4.546 -43.034 11.492 1.00 45.94 88 ALA A CA 1
ATOM 654 C C . ALA A 1 88 ? 3.975 -44.462 11.348 1.00 45.94 88 ALA A C 1
ATOM 656 O O . ALA A 1 88 ? 3.187 -44.857 12.212 1.00 45.94 88 ALA A O 1
ATOM 657 N N . PRO A 1 89 ? 4.319 -45.201 10.275 1.00 56.41 89 PRO A N 1
ATOM 658 C CA . PRO A 1 89 ? 3.888 -46.587 10.099 1.00 56.41 89 PRO A CA 1
ATOM 659 C C . PRO A 1 89 ? 4.419 -47.515 11.197 1.00 56.41 89 PRO A C 1
ATOM 661 O O . PRO A 1 89 ? 5.520 -47.240 11.731 1.00 56.41 89 PRO A O 1
#

Secondary structure (DSSP, 8-state):
-EEEESS-GGGG--HHHHHHHHHTT--EEEEEETTS--SSTT-EEETTSHHHHHHHHTT-SEEE--TTS-----SS--PPPP---PPP-

pLDDT: mean 79.33, std 17.88, range [41.22, 95.88]

Foldseek 3Di:
DKEFEQDFVCVVDDPVRNVVCVVVVDDTEYEDEPPRDDPDPRYDYPPVCVVSVVCVVVVHGMDDDDVVPPDDDDPDDPDDPPDPPPDDD